Protein AF-A0A2E5ADB9-F1 (afdb_monomer_lite)

Structure (mmCIF, N/CA/C/O backbone):
data_AF-A0A2E5ADB9-F1
#
_entry.id   AF-A0A2E5ADB9-F1
#
loop_
_atom_site.group_PDB
_atom_site.id
_atom_site.type_symbol
_atom_site.label_atom_id
_atom_site.label_alt_id
_atom_site.label_comp_id
_atom_site.label_asym_id
_atom_site.label_entity_id
_atom_site.label_seq_id
_atom_site.pdbx_PDB_ins_code
_atom_site.Cartn_x
_atom_site.Cartn_y
_atom_site.Cartn_z
_atom_site.occupancy
_atom_site.B_iso_or_equiv
_atom_site.auth_seq_id
_atom_site.auth_comp_id
_atom_site.auth_asym_id
_atom_site.auth_atom_id
_atom_site.pdbx_PDB_model_num
ATOM 1 N N . MET A 1 1 ? -2.869 23.222 13.453 1.00 36.00 1 MET A N 1
ATOM 2 C CA . MET A 1 1 ? -2.525 21.792 13.336 1.00 36.00 1 MET A CA 1
ATOM 3 C C . MET A 1 1 ? -3.139 21.327 12.035 1.00 36.00 1 MET A C 1
ATOM 5 O O . MET A 1 1 ? -4.351 21.412 11.917 1.00 36.00 1 MET A O 1
ATOM 9 N N . SER A 1 2 ? -2.329 21.007 11.029 1.00 39.56 2 SER A N 1
ATOM 10 C CA . SER A 1 2 ? -2.843 20.548 9.737 1.00 39.56 2 SER A CA 1
ATOM 11 C C . SER A 1 2 ? -3.470 19.170 9.934 1.00 39.56 2 SER A C 1
ATOM 13 O O . SER A 1 2 ? -2.789 18.271 10.423 1.00 39.56 2 SER A O 1
ATOM 15 N N . GLU A 1 3 ? -4.758 19.017 9.628 1.00 45.44 3 GLU A N 1
ATOM 16 C CA . GLU A 1 3 ? -5.399 17.702 9.592 1.00 45.44 3 GLU A CA 1
ATOM 17 C C . GLU A 1 3 ? -4.688 16.850 8.542 1.00 45.44 3 GLU A C 1
ATOM 19 O O . GLU A 1 3 ? -4.728 17.139 7.346 1.00 45.44 3 GLU A O 1
ATOM 24 N N . THR A 1 4 ? -3.988 15.813 8.991 1.00 55.25 4 THR A N 1
ATOM 25 C CA . THR A 1 4 ? -3.445 14.801 8.094 1.00 55.25 4 THR A CA 1
ATOM 26 C C . THR A 1 4 ? -4.629 14.034 7.520 1.00 55.25 4 THR A C 1
ATOM 28 O O . THR A 1 4 ? -5.282 13.277 8.240 1.00 55.25 4 THR A O 1
ATOM 31 N N . VAL A 1 5 ? -4.933 14.249 6.239 1.00 63.06 5 VAL A N 1
ATOM 32 C CA . VAL A 1 5 ? -5.939 13.459 5.521 1.00 63.06 5 VAL A CA 1
ATOM 33 C C . VAL A 1 5 ? -5.536 11.991 5.630 1.00 63.06 5 VAL A C 1
ATOM 35 O O . VAL A 1 5 ? -4.450 11.601 5.201 1.00 63.06 5 VAL A O 1
ATOM 38 N N . LYS A 1 6 ? -6.386 11.183 6.264 1.00 74.19 6 LYS A N 1
ATOM 39 C CA . LYS A 1 6 ? -6.165 9.745 6.401 1.00 74.19 6 LYS A CA 1
ATOM 40 C C . LYS A 1 6 ? -6.445 9.079 5.055 1.00 74.19 6 LYS A C 1
ATOM 42 O O . LYS A 1 6 ? -7.574 9.122 4.584 1.00 74.19 6 LYS A O 1
ATOM 47 N N . THR A 1 7 ? -5.426 8.483 4.446 1.00 85.31 7 THR A N 1
ATOM 48 C CA . THR A 1 7 ? -5.546 7.733 3.187 1.00 85.31 7 THR A CA 1
ATOM 49 C C . THR A 1 7 ? -5.772 6.252 3.467 1.00 85.31 7 THR A C 1
ATOM 51 O O . THR A 1 7 ? -5.058 5.674 4.288 1.00 85.31 7 THR A O 1
ATOM 54 N N . HIS A 1 8 ? -6.733 5.631 2.781 1.00 89.94 8 HIS A N 1
ATOM 55 C CA . HIS A 1 8 ? -6.992 4.190 2.888 1.00 89.94 8 HIS A CA 1
ATOM 56 C C . HIS A 1 8 ? -6.047 3.367 2.016 1.00 89.94 8 HIS A C 1
ATOM 58 O O . HIS A 1 8 ? -5.678 2.251 2.373 1.00 89.94 8 HIS A O 1
ATOM 64 N N . TRP A 1 9 ? -5.633 3.922 0.878 1.00 92.81 9 TRP A N 1
ATOM 65 C CA . TRP A 1 9 ? -4.753 3.247 -0.068 1.00 92.81 9 TRP A CA 1
ATOM 66 C C . TRP A 1 9 ? -3.317 3.725 0.100 1.00 92.81 9 TRP A C 1
ATOM 68 O O . TRP A 1 9 ? -3.055 4.926 0.173 1.00 92.81 9 TRP A O 1
ATOM 78 N N . THR A 1 10 ? -2.379 2.786 0.144 1.00 93.62 10 THR A N 1
ATOM 79 C CA . THR A 1 10 ? -0.947 3.059 0.336 1.00 93.62 10 THR A CA 1
ATOM 80 C C . THR A 1 10 ? -0.123 2.203 -0.614 1.00 93.62 10 THR A C 1
ATOM 82 O O . THR A 1 10 ? -0.477 1.055 -0.870 1.00 93.62 10 THR A O 1
ATOM 85 N N . ALA A 1 11 ? 0.958 2.762 -1.153 1.00 94.06 11 ALA A N 1
ATOM 86 C CA . ALA A 1 11 ? 1.961 2.015 -1.899 1.00 94.06 11 ALA A CA 1
ATOM 87 C C . ALA A 1 11 ? 3.119 1.694 -0.953 1.00 94.06 11 ALA A C 1
ATOM 89 O O . ALA A 1 11 ? 3.672 2.610 -0.341 1.00 94.06 11 ALA A O 1
ATOM 90 N N . GLU A 1 12 ? 3.482 0.422 -0.825 1.00 92.25 12 GLU A N 1
ATOM 91 C CA . GLU A 1 12 ? 4.561 -0.015 0.064 1.00 92.25 12 GLU A CA 1
ATOM 92 C C . GLU A 1 12 ? 5.431 -1.078 -0.598 1.00 92.25 12 GLU A C 1
ATOM 94 O O . GLU A 1 12 ? 4.961 -1.852 -1.439 1.00 92.25 12 GLU A O 1
ATOM 99 N N . GLN A 1 13 ? 6.694 -1.138 -0.170 1.00 89.88 13 GLN A N 1
ATOM 100 C CA . GLN A 1 13 ? 7.533 -2.280 -0.487 1.00 89.88 13 GLN A CA 1
ATOM 101 C C . GLN A 1 13 ? 7.107 -3.497 0.343 1.00 89.88 13 GLN A C 1
ATOM 103 O O . GLN A 1 13 ? 6.991 -3.425 1.565 1.00 89.88 13 GLN A O 1
ATOM 108 N N . THR A 1 14 ? 6.900 -4.632 -0.312 1.00 82.38 14 THR A N 1
ATOM 109 C CA . THR A 1 14 ? 6.651 -5.924 0.306 1.00 82.38 14 THR A CA 1
ATOM 110 C C . THR A 1 14 ? 7.871 -6.358 1.105 1.00 82.38 14 THR A C 1
ATOM 112 O O . THR A 1 14 ? 9.007 -6.212 0.655 1.00 82.38 14 THR A O 1
ATOM 115 N N . ALA A 1 15 ? 7.629 -6.976 2.258 1.00 75.19 15 ALA A N 1
ATOM 116 C CA . ALA A 1 15 ? 8.686 -7.511 3.111 1.00 75.19 15 ALA A CA 1
ATOM 117 C C . ALA A 1 15 ? 9.365 -8.776 2.549 1.00 75.19 15 ALA A C 1
ATOM 119 O O . ALA A 1 15 ? 10.344 -9.232 3.132 1.00 75.19 15 ALA A O 1
ATOM 120 N N . ASP A 1 16 ? 8.848 -9.350 1.456 1.00 71.25 16 ASP A N 1
ATOM 121 C CA . ASP A 1 16 ? 9.397 -10.550 0.825 1.00 71.25 16 ASP A CA 1
ATOM 122 C C . ASP A 1 16 ? 10.673 -10.211 0.025 1.00 71.25 16 ASP A C 1
ATOM 124 O O . ASP A 1 16 ? 10.595 -9.504 -0.989 1.00 71.25 16 ASP A O 1
ATOM 128 N N . PRO A 1 17 ? 11.858 -10.676 0.465 1.00 66.31 17 PRO A N 1
ATOM 129 C CA . PRO A 1 17 ? 13.105 -10.436 -0.248 1.00 66.31 17 PRO A CA 1
ATOM 130 C C . PRO A 1 17 ? 13.196 -11.223 -1.563 1.00 66.31 17 PRO A C 1
ATOM 132 O O . PRO A 1 17 ? 13.941 -10.798 -2.451 1.00 66.31 17 PRO A O 1
ATOM 135 N N . ASP A 1 18 ? 12.435 -12.311 -1.697 1.00 68.12 18 ASP A N 1
ATOM 136 C CA . ASP A 1 18 ? 12.470 -13.239 -2.829 1.00 68.12 18 ASP A CA 1
ATOM 137 C C . ASP A 1 18 ? 11.378 -12.941 -3.865 1.00 68.12 18 ASP A C 1
ATOM 139 O O . ASP A 1 18 ? 11.323 -13.588 -4.912 1.00 68.12 18 ASP A O 1
ATOM 143 N N . ALA A 1 19 ? 10.531 -11.933 -3.623 1.00 67.00 19 ALA A N 1
ATOM 144 C CA . ALA A 1 19 ? 9.635 -11.401 -4.638 1.00 67.00 19 ALA A CA 1
ATOM 145 C C . ALA A 1 19 ? 10.488 -10.860 -5.798 1.00 67.00 19 ALA A C 1
ATOM 147 O O . ALA A 1 19 ? 11.002 -9.744 -5.740 1.00 67.00 19 ALA A O 1
ATOM 148 N N . GLU A 1 20 ? 10.648 -11.680 -6.842 1.00 61.03 20 GLU A N 1
ATOM 149 C CA . GLU A 1 20 ? 11.580 -11.504 -7.970 1.00 61.03 20 GLU A CA 1
ATOM 150 C C . GLU A 1 20 ? 11.459 -10.156 -8.705 1.00 61.03 20 GLU A C 1
ATOM 152 O O . GLU A 1 20 ? 12.299 -9.818 -9.533 1.00 61.03 20 GLU A O 1
ATOM 157 N N . ASN A 1 21 ? 10.395 -9.401 -8.433 1.00 55.47 21 ASN A N 1
ATOM 158 C CA . ASN A 1 21 ? 9.823 -8.396 -9.306 1.00 55.47 21 ASN A CA 1
ATOM 159 C C . ASN A 1 21 ? 9.408 -7.175 -8.476 1.00 55.47 21 ASN A C 1
ATOM 161 O O . ASN A 1 21 ? 8.275 -7.070 -8.015 1.00 55.47 21 ASN A O 1
ATOM 165 N N . ASP A 1 22 ? 10.392 -6.309 -8.230 1.00 63.22 22 ASP A N 1
ATOM 166 C CA . ASP A 1 22 ? 10.311 -4.914 -7.770 1.00 63.22 22 ASP A CA 1
ATOM 167 C C . ASP A 1 22 ? 9.624 -4.615 -6.432 1.00 63.22 22 ASP A C 1
ATOM 169 O O . ASP A 1 22 ? 9.666 -3.480 -5.967 1.00 63.22 22 ASP A O 1
ATOM 173 N N . ARG A 1 23 ? 9.090 -5.631 -5.750 1.00 78.62 23 ARG A N 1
ATOM 174 C CA . ARG A 1 23 ? 8.636 -5.585 -4.354 1.00 78.62 23 ARG A CA 1
ATOM 175 C C . ARG A 1 23 ? 7.587 -4.514 -4.057 1.00 78.62 23 ARG A C 1
ATOM 177 O O . ARG A 1 23 ? 7.424 -4.208 -2.896 1.00 78.62 23 ARG A O 1
ATOM 184 N N . TRP A 1 24 ? 6.864 -3.928 -5.011 1.00 89.94 24 TRP A N 1
ATOM 185 C CA . TRP A 1 24 ? 5.849 -2.907 -4.696 1.00 89.94 24 TRP A CA 1
ATOM 186 C C . TRP A 1 24 ? 4.431 -3.475 -4.702 1.00 89.94 24 TRP A C 1
ATOM 188 O O . TRP A 1 24 ? 4.029 -4.205 -5.611 1.00 89.94 24 TRP A O 1
ATOM 198 N N . ALA A 1 25 ? 3.654 -3.102 -3.688 1.00 91.50 25 ALA A N 1
ATOM 199 C CA . ALA A 1 25 ? 2.260 -3.484 -3.549 1.00 91.50 25 ALA A CA 1
ATOM 200 C C . ALA A 1 25 ? 1.388 -2.298 -3.133 1.00 91.50 25 ALA A C 1
ATOM 202 O O . ALA A 1 25 ? 1.835 -1.368 -2.459 1.00 91.50 25 ALA A O 1
ATOM 203 N N . ILE A 1 26 ? 0.117 -2.370 -3.512 1.00 93.12 26 ILE A N 1
ATOM 204 C CA . ILE A 1 26 ? -0.933 -1.494 -3.008 1.00 93.12 26 ILE A CA 1
ATOM 205 C C . ILE A 1 26 ? -1.605 -2.181 -1.827 1.00 93.12 26 ILE A C 1
ATOM 207 O O . ILE A 1 26 ? -2.115 -3.296 -1.958 1.00 93.12 26 ILE A O 1
ATOM 211 N N . TYR A 1 27 ? -1.651 -1.495 -0.694 1.00 92.75 27 TYR A N 1
ATOM 212 C CA . TYR A 1 27 ? -2.332 -1.923 0.519 1.00 92.75 27 TYR A CA 1
ATOM 213 C C . TYR A 1 27 ? -3.584 -1.090 0.749 1.00 92.75 27 TYR A C 1
ATOM 215 O O . TYR A 1 27 ? -3.580 0.125 0.537 1.00 92.75 27 TYR A O 1
ATOM 223 N N . TYR A 1 28 ? -4.622 -1.754 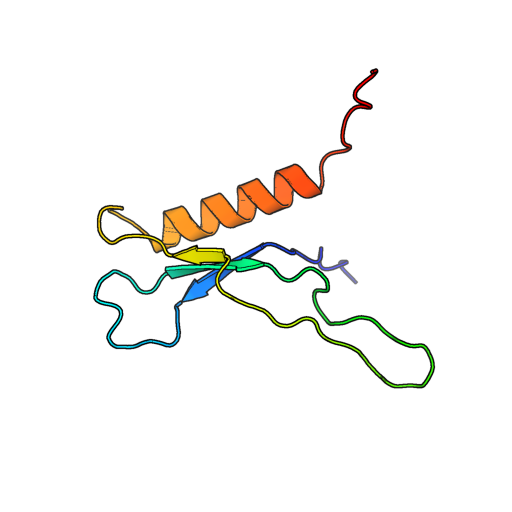1.249 1.00 91.38 28 TYR A N 1
ATOM 224 C CA . TYR A 1 28 ? -5.846 -1.124 1.720 1.00 91.38 28 TYR A CA 1
ATOM 225 C C . TYR A 1 28 ? -5.927 -1.202 3.247 1.00 91.38 28 TYR A C 1
ATOM 227 O O . TYR A 1 28 ? -5.761 -2.277 3.828 1.00 91.38 28 TYR A O 1
ATOM 235 N N . ASP A 1 29 ? -6.182 -0.068 3.894 1.00 90.75 29 ASP A N 1
ATOM 236 C CA . ASP A 1 29 ? -6.531 0.035 5.309 1.00 90.75 29 ASP A CA 1
ATOM 237 C C . ASP A 1 29 ? -7.869 0.781 5.447 1.00 90.75 29 ASP A C 1
ATOM 239 O O . ASP A 1 29 ? -7.903 2.002 5.283 1.00 90.75 29 ASP A O 1
ATOM 243 N N . PRO A 1 30 ? -8.973 0.087 5.774 1.00 86.25 30 PRO A N 1
ATOM 244 C CA . PRO A 1 30 ? -10.275 0.727 5.950 1.00 86.25 30 PRO A CA 1
ATOM 245 C C . PRO A 1 30 ? -10.367 1.559 7.239 1.00 86.25 30 PRO A C 1
ATOM 247 O O . PRO A 1 30 ? -11.346 2.274 7.444 1.00 86.25 30 PRO A O 1
ATOM 250 N N . THR A 1 31 ? -9.390 1.458 8.149 1.00 87.62 31 THR A N 1
ATOM 251 C CA . THR A 1 31 ? -9.380 2.195 9.421 1.00 87.62 31 THR A CA 1
ATOM 252 C C . THR A 1 31 ? -8.000 2.792 9.728 1.00 87.62 31 THR A C 1
ATOM 254 O O . THR A 1 31 ? -7.383 2.408 10.729 1.00 87.62 31 THR A O 1
ATOM 257 N N . PRO A 1 32 ? -7.495 3.762 8.940 1.00 87.25 32 PRO A N 1
ATOM 258 C CA . PRO A 1 32 ? -6.160 4.302 9.150 1.00 87.25 32 PRO A CA 1
ATOM 259 C C . PRO A 1 32 ? -6.022 4.928 10.535 1.00 87.25 32 PRO A C 1
ATOM 261 O O . PRO A 1 32 ? -6.806 5.788 10.963 1.00 87.25 32 PRO A O 1
ATOM 264 N N . GLY A 1 33 ? -4.999 4.491 11.263 1.00 84.44 33 GLY A N 1
ATOM 265 C CA . GLY A 1 33 ? -4.749 4.917 12.641 1.00 84.44 33 GLY A CA 1
ATOM 266 C C . GLY A 1 33 ? -5.681 4.292 13.687 1.00 84.44 33 GLY A C 1
ATOM 267 O O . GLY A 1 33 ? -5.606 4.691 14.851 1.00 84.44 33 GLY A O 1
ATOM 268 N N . GLY A 1 34 ? -6.507 3.320 13.290 1.00 87.12 34 GLY A N 1
ATOM 269 C CA . GLY A 1 34 ? -7.417 2.561 14.140 1.00 87.12 34 GLY A CA 1
ATOM 270 C C . GLY A 1 34 ? -8.714 3.292 14.491 1.00 87.12 34 GLY A C 1
ATOM 271 O O . GLY A 1 34 ? -8.837 4.514 14.369 1.00 87.12 34 GLY A O 1
ATOM 272 N N . ARG A 1 35 ? -9.692 2.510 14.949 1.00 88.12 35 ARG A N 1
ATOM 273 C CA . ARG A 1 35 ? -10.969 2.976 15.491 1.00 88.12 35 ARG A CA 1
ATOM 274 C C . ARG A 1 35 ? -10.885 3.036 17.013 1.00 88.12 35 ARG A C 1
ATOM 276 O O . ARG A 1 35 ? -10.543 2.042 17.648 1.00 88.12 35 ARG A O 1
ATOM 283 N N . ASP A 1 36 ? -11.195 4.196 17.579 1.00 90.31 36 ASP A N 1
ATOM 284 C CA . ASP A 1 36 ? -11.366 4.355 19.025 1.00 90.31 36 ASP A CA 1
ATOM 285 C C . ASP A 1 36 ? -12.691 3.717 19.469 1.00 90.31 36 ASP A C 1
ATOM 287 O O . ASP A 1 36 ? -13.722 3.904 18.814 1.00 90.31 36 ASP A O 1
ATOM 291 N N . ASN A 1 37 ? -12.649 2.949 20.557 1.00 91.00 37 ASN A N 1
ATOM 292 C CA . ASN A 1 37 ? -13.801 2.230 21.094 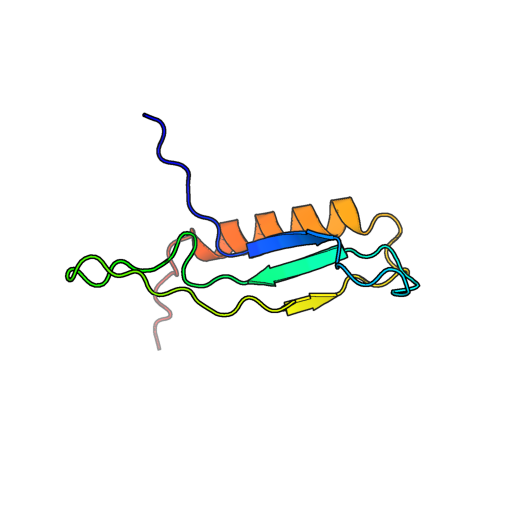1.00 91.00 37 ASN A CA 1
ATOM 293 C C . ASN A 1 37 ? -14.471 2.959 22.274 1.00 91.00 37 ASN A C 1
ATOM 295 O O . ASN A 1 37 ? -15.543 2.545 22.708 1.00 91.00 37 ASN A O 1
ATOM 299 N N . GLY A 1 38 ? -13.883 4.048 22.785 1.00 91.75 38 GLY A N 1
ATOM 300 C CA . GLY A 1 38 ? -14.434 4.838 23.894 1.00 91.75 38 GLY A CA 1
ATOM 301 C C . GLY A 1 38 ? -14.208 4.252 25.296 1.00 91.75 38 GLY A C 1
ATOM 302 O O . GLY A 1 38 ? -14.546 4.896 26.285 1.00 91.75 38 GLY A O 1
ATOM 303 N N . ASP A 1 39 ? -13.599 3.071 25.401 1.00 93.06 39 ASP A N 1
ATOM 304 C CA . ASP A 1 39 ? -13.208 2.396 26.649 1.00 93.06 39 ASP A CA 1
ATOM 305 C C . ASP A 1 39 ? -11.692 2.492 26.926 1.00 93.06 39 ASP A C 1
ATOM 307 O O . ASP A 1 39 ? -11.150 1.792 27.782 1.00 93.06 39 ASP A O 1
ATOM 311 N N . GLY A 1 40 ? -10.996 3.358 26.185 1.00 91.00 40 GLY A N 1
ATOM 312 C CA . GLY A 1 40 ? -9.538 3.480 26.205 1.00 91.00 40 GLY A CA 1
ATOM 313 C C . GLY A 1 40 ? -8.814 2.465 25.314 1.00 91.00 40 GLY A C 1
ATOM 314 O O . GLY A 1 40 ? -7.589 2.528 25.209 1.00 91.00 40 GLY A O 1
ATOM 315 N N . THR A 1 41 ? -9.534 1.558 24.644 1.00 92.50 41 THR A N 1
ATOM 316 C CA . THR A 1 41 ? -8.963 0.627 23.664 1.00 92.50 41 THR A CA 1
ATOM 317 C C . THR A 1 41 ? -9.109 1.139 22.231 1.00 92.50 41 THR A C 1
ATOM 319 O O . THR A 1 41 ? -9.920 2.014 21.918 1.00 92.50 41 THR A O 1
ATOM 322 N N . ARG A 1 42 ? -8.294 0.578 21.332 1.00 93.19 42 ARG A N 1
ATOM 323 C CA . ARG A 1 42 ? -8.308 0.892 19.904 1.00 93.19 42 ARG A CA 1
ATOM 324 C C . ARG A 1 42 ? -8.293 -0.386 19.081 1.00 93.19 42 ARG A C 1
ATOM 326 O O . ARG A 1 42 ? -7.441 -1.248 19.288 1.00 93.19 42 ARG A O 1
ATOM 333 N N . SER A 1 43 ? -9.204 -0.477 18.121 1.00 89.88 43 SER A N 1
ATOM 334 C CA . SER A 1 43 ? -9.257 -1.571 17.153 1.00 89.88 43 SER A CA 1
ATOM 335 C C . SER A 1 43 ? -8.526 -1.187 15.871 1.00 89.88 43 SER A C 1
ATOM 337 O O . SER A 1 43 ? -8.663 -0.068 15.378 1.00 89.88 43 SER A O 1
ATOM 339 N N . PHE A 1 44 ? -7.767 -2.125 15.313 1.00 87.81 44 PHE A N 1
ATOM 340 C CA . PHE A 1 44 ? -7.065 -1.968 14.041 1.00 87.81 44 PHE A CA 1
ATOM 341 C C . PHE A 1 44 ? -7.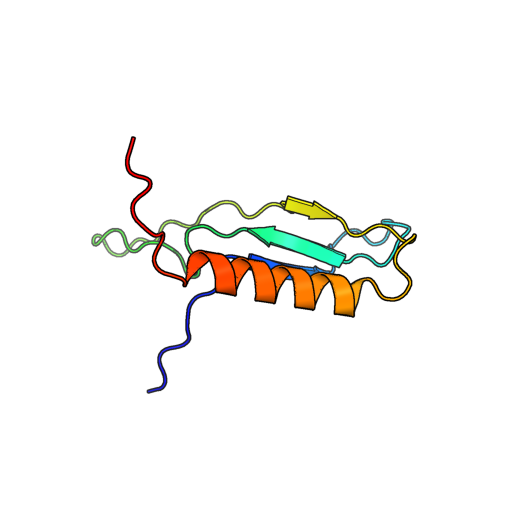588 -2.993 13.043 1.00 87.81 44 PHE A C 1
ATOM 343 O O . PHE A 1 44 ? -7.926 -4.115 13.424 1.00 87.81 44 PHE A O 1
ATOM 350 N N . SER A 1 45 ? -7.634 -2.611 11.771 1.00 85.31 45 SER A N 1
ATOM 351 C CA . SER A 1 45 ? -7.932 -3.551 10.696 1.00 85.31 45 SER A CA 1
ATOM 352 C C . SER A 1 45 ? -6.678 -4.312 10.291 1.00 85.31 45 SER A C 1
ATOM 354 O O . SER A 1 45 ? -5.566 -3.779 10.319 1.00 85.31 45 SER A O 1
ATOM 356 N N . LEU A 1 46 ? -6.859 -5.572 9.896 1.00 83.44 46 LEU A N 1
ATOM 357 C CA . LEU A 1 46 ? -5.800 -6.314 9.228 1.00 83.44 46 LEU A CA 1
ATOM 358 C C . LEU A 1 46 ? -5.547 -5.676 7.862 1.00 83.44 46 LEU A C 1
ATOM 360 O O . LEU A 1 46 ? -6.468 -5.532 7.060 1.00 83.44 46 LEU A O 1
ATOM 364 N N . ARG A 1 47 ? -4.289 -5.317 7.611 1.00 85.62 47 ARG A N 1
ATOM 365 C CA . ARG A 1 47 ? -3.819 -4.813 6.320 1.00 85.62 47 ARG A CA 1
ATOM 366 C C . ARG A 1 47 ? -3.228 -5.972 5.531 1.00 85.62 47 ARG A C 1
ATOM 368 O O . ARG A 1 47 ? -2.373 -6.696 6.037 1.00 85.62 47 ARG A O 1
ATOM 375 N N . PHE A 1 48 ? -3.668 -6.133 4.294 1.00 81.50 48 PHE A N 1
ATOM 376 C CA . PHE A 1 48 ? -3.138 -7.117 3.355 1.00 81.50 48 PHE A CA 1
ATOM 377 C C . PHE A 1 48 ? -2.887 -6.445 1.999 1.00 81.50 48 PHE A C 1
ATOM 379 O O . PHE A 1 48 ? -3.539 -5.441 1.689 1.00 81.50 48 PHE A O 1
ATOM 386 N N . PRO A 1 49 ? -1.932 -6.951 1.199 1.00 87.50 49 PRO A N 1
ATOM 387 C CA . PRO A 1 49 ? -1.700 -6.423 -0.137 1.00 87.50 49 PRO A CA 1
ATOM 388 C C . PRO A 1 49 ? -2.929 -6.710 -1.004 1.00 87.50 49 PRO A C 1
ATOM 390 O O . PRO A 1 49 ? -3.324 -7.861 -1.185 1.00 87.50 49 PRO A O 1
ATOM 393 N N . ALA A 1 50 ? -3.545 -5.653 -1.524 1.00 89.31 50 ALA A N 1
ATOM 394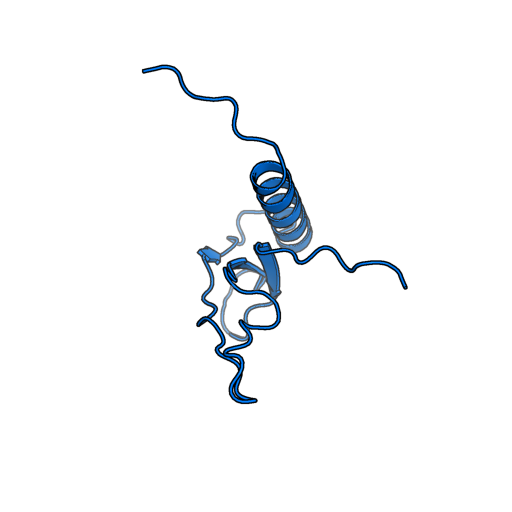 C CA . ALA A 1 50 ? -4.690 -5.736 -2.422 1.00 89.31 50 ALA A CA 1
ATOM 395 C C . ALA A 1 50 ? -4.251 -5.941 -3.880 1.00 89.31 50 ALA A C 1
ATOM 397 O O . ALA A 1 50 ? -4.939 -6.609 -4.648 1.00 89.31 50 ALA A O 1
ATOM 398 N N . LEU A 1 51 ? -3.096 -5.383 -4.258 1.00 88.75 51 LEU A N 1
ATOM 399 C CA . LEU A 1 51 ? -2.521 -5.518 -5.595 1.00 88.75 51 LEU A CA 1
ATOM 400 C C . LEU A 1 51 ? -0.998 -5.619 -5.508 1.00 88.75 51 LEU A C 1
ATOM 402 O O . LEU A 1 51 ? -0.363 -4.772 -4.888 1.00 88.75 51 LEU A O 1
ATOM 406 N N . LEU A 1 52 ? -0.415 -6.619 -6.168 1.00 89.00 52 LEU A N 1
ATOM 407 C CA . LEU A 1 52 ? 1.031 -6.730 -6.370 1.00 89.00 52 LEU A CA 1
ATOM 408 C C . LEU A 1 52 ? 1.389 -6.182 -7.751 1.00 89.00 52 LEU A C 1
ATOM 410 O O . LEU A 1 52 ? 0.755 -6.553 -8.743 1.00 89.00 52 LEU A O 1
ATOM 414 N N . ILE A 1 53 ? 2.395 -5.312 -7.826 1.00 87.75 53 ILE A N 1
ATOM 415 C CA . ILE A 1 53 ? 2.863 -4.786 -9.108 1.00 87.75 53 ILE A CA 1
ATOM 416 C C . ILE A 1 53 ? 3.834 -5.786 -9.734 1.00 87.75 53 ILE A C 1
ATOM 418 O O . ILE A 1 53 ? 4.783 -6.245 -9.110 1.00 87.75 53 ILE A O 1
ATOM 422 N N . SER A 1 54 ? 3.565 -6.152 -10.984 1.00 84.12 54 SER A N 1
ATOM 423 C CA . SER A 1 54 ? 4.403 -7.078 -11.747 1.00 84.12 54 SER A CA 1
ATOM 424 C C . SER A 1 54 ? 5.653 -6.383 -12.291 1.00 84.12 54 SER A C 1
ATOM 426 O O . SER A 1 54 ? 5.572 -5.235 -12.723 1.00 84.12 54 SER A O 1
ATOM 428 N N . ARG A 1 55 ? 6.757 -7.130 -12.434 1.00 78.62 55 ARG A N 1
ATOM 429 C CA . ARG A 1 55 ? 7.998 -6.697 -13.125 1.00 78.62 55 ARG A CA 1
ATOM 430 C C . ARG A 1 55 ? 7.827 -6.264 -14.572 1.00 78.62 55 ARG A C 1
ATOM 432 O O . ARG A 1 55 ? 8.756 -5.780 -15.204 1.00 78.62 55 ARG A O 1
ATOM 439 N N . LEU A 1 56 ? 6.679 -6.572 -15.172 1.00 83.69 56 LEU A N 1
ATOM 440 C CA . LEU A 1 56 ? 6.400 -6.145 -16.539 1.00 83.69 56 LEU A CA 1
ATOM 441 C C . LEU A 1 56 ? 6.188 -4.627 -16.607 1.00 83.69 56 LEU A C 1
ATOM 443 O O . LEU A 1 56 ? 6.245 -4.049 -17.689 1.00 83.69 56 LEU A O 1
ATOM 447 N N . VAL A 1 57 ? 5.940 -3.988 -15.462 1.00 87.00 57 VAL A N 1
ATOM 448 C CA . VAL A 1 57 ? 5.905 -2.537 -15.327 1.00 87.00 57 VAL A CA 1
ATOM 449 C C . VAL A 1 57 ? 7.340 -2.025 -15.220 1.00 87.00 57 VAL A C 1
ATOM 451 O O . VAL A 1 57 ? 8.094 -2.467 -14.366 1.00 87.00 57 VAL A O 1
ATOM 454 N N . ALA A 1 58 ? 7.715 -1.085 -16.089 1.00 88.56 58 ALA A N 1
ATOM 455 C CA . ALA A 1 58 ? 9.085 -0.568 -16.156 1.00 88.56 58 ALA A CA 1
ATOM 456 C C . ALA A 1 58 ? 9.508 0.243 -14.916 1.00 88.56 58 ALA A C 1
ATOM 458 O O . ALA A 1 58 ? 10.692 0.292 -14.600 1.00 88.56 58 ALA A O 1
ATOM 459 N N . ASP A 1 59 ? 8.550 0.876 -14.232 1.00 90.75 59 ASP A N 1
ATOM 460 C CA . ASP A 1 59 ? 8.756 1.589 -12.966 1.00 90.75 59 ASP A CA 1
ATOM 461 C C . ASP A 1 59 ? 7.619 1.257 -11.977 1.00 90.75 59 ASP A C 1
ATOM 463 O O . ASP A 1 59 ? 6.592 1.948 -11.927 1.00 90.75 59 ASP A O 1
ATOM 467 N N . PRO A 1 60 ? 7.749 0.147 -11.231 1.00 89.69 60 PRO A N 1
ATOM 468 C CA . PRO A 1 60 ? 6.704 -0.332 -10.328 1.00 89.69 60 PRO A CA 1
ATOM 469 C C . PRO A 1 60 ? 6.434 0.579 -9.139 1.00 89.69 60 PRO A C 1
ATOM 471 O O . PRO A 1 60 ? 5.298 0.631 -8.673 1.00 89.69 60 PRO A O 1
ATOM 474 N N . GLU A 1 61 ? 7.442 1.313 -8.664 1.00 91.50 61 GLU A N 1
ATOM 475 C CA . GLU A 1 61 ? 7.288 2.257 -7.558 1.00 91.50 61 GLU A CA 1
ATOM 476 C C . GLU A 1 61 ? 6.386 3.420 -7.957 1.00 91.50 61 GLU A C 1
ATOM 478 O O . GLU A 1 61 ? 5.377 3.690 -7.296 1.00 91.50 61 GLU A O 1
ATOM 483 N N . THR A 1 62 ? 6.737 4.099 -9.052 1.00 92.31 62 THR A N 1
ATOM 484 C CA . THR A 1 62 ? 5.969 5.245 -9.542 1.00 92.31 62 THR A CA 1
ATOM 485 C C . THR A 1 62 ? 4.552 4.810 -9.892 1.00 92.31 62 THR A C 1
ATOM 487 O O . THR A 1 62 ? 3.589 5.449 -9.465 1.00 92.31 62 THR A O 1
ATOM 490 N N . ALA A 1 63 ? 4.401 3.666 -10.570 1.00 92.88 63 ALA A N 1
ATOM 491 C CA . ALA A 1 63 ? 3.090 3.106 -10.873 1.00 92.88 63 ALA A CA 1
ATOM 492 C C . ALA A 1 63 ? 2.271 2.823 -9.603 1.00 92.88 63 ALA A C 1
ATOM 494 O O . ALA A 1 63 ? 1.094 3.185 -9.540 1.00 92.88 63 ALA A O 1
ATOM 495 N N . ALA A 1 64 ? 2.875 2.218 -8.574 1.00 93.38 64 ALA A N 1
ATOM 496 C CA . ALA A 1 64 ? 2.182 1.919 -7.327 1.00 93.38 64 ALA A CA 1
ATOM 497 C C . ALA A 1 64 ? 1.695 3.198 -6.626 1.00 93.38 64 ALA A C 1
ATOM 499 O O . ALA A 1 64 ? 0.534 3.296 -6.218 1.00 93.38 64 ALA A O 1
ATOM 500 N N . ARG A 1 65 ? 2.568 4.205 -6.520 1.00 94.38 65 ARG A N 1
ATOM 501 C CA . ARG A 1 65 ? 2.240 5.499 -5.904 1.00 94.38 65 ARG A CA 1
ATOM 502 C C . ARG A 1 65 ? 1.099 6.195 -6.644 1.00 94.38 65 ARG A C 1
ATOM 504 O O . ARG A 1 65 ? 0.120 6.586 -6.012 1.00 94.38 65 ARG A O 1
ATOM 511 N N . GLU A 1 66 ? 1.168 6.271 -7.972 1.00 94.75 66 GLU A N 1
ATOM 512 C CA . GLU A 1 66 ? 0.112 6.886 -8.783 1.00 94.75 66 GLU A CA 1
ATOM 513 C C . GLU A 1 66 ? -1.235 6.165 -8.652 1.00 94.75 66 GLU A C 1
ATOM 515 O O . GLU A 1 66 ? -2.287 6.811 -8.620 1.00 94.75 66 GLU A O 1
ATOM 520 N N . ILE A 1 67 ? -1.228 4.829 -8.586 1.00 94.00 67 ILE A N 1
ATOM 521 C CA . ILE A 1 67 ? -2.445 4.038 -8.374 1.00 94.00 67 ILE A CA 1
ATOM 522 C C . ILE A 1 67 ? -3.045 4.359 -7.003 1.00 94.00 67 ILE A C 1
ATOM 524 O O . ILE A 1 67 ? -4.232 4.674 -6.927 1.00 94.00 67 ILE A O 1
ATOM 528 N N . ALA A 1 68 ? -2.242 4.338 -5.934 1.00 93.94 68 ALA A N 1
ATOM 529 C CA . ALA A 1 68 ? -2.713 4.661 -4.588 1.00 93.94 68 ALA A CA 1
ATOM 530 C C . ALA A 1 68 ? -3.289 6.087 -4.510 1.00 93.94 68 ALA A C 1
ATOM 532 O O . ALA A 1 68 ? -4.361 6.295 -3.941 1.00 93.94 68 ALA A O 1
ATOM 533 N N . GLU A 1 69 ? -2.631 7.072 -5.124 1.00 93.88 69 GLU A N 1
ATOM 534 C CA . GLU A 1 69 ? -3.136 8.447 -5.199 1.00 93.88 69 GLU A CA 1
ATOM 535 C C . GLU A 1 69 ? -4.480 8.538 -5.932 1.00 93.88 69 GLU A C 1
ATOM 537 O O . GLU A 1 69 ? -5.399 9.213 -5.462 1.00 93.88 69 GLU A O 1
ATOM 542 N N . LYS A 1 70 ? -4.623 7.848 -7.071 1.00 93.62 70 LYS A N 1
ATOM 543 C CA . LYS A 1 70 ? -5.879 7.819 -7.836 1.00 93.62 70 LYS A CA 1
ATOM 544 C C . LYS A 1 70 ? -7.006 7.159 -7.045 1.00 93.62 70 LYS A C 1
ATOM 546 O O . LYS A 1 70 ? -8.104 7.708 -7.022 1.00 93.62 70 LYS A O 1
ATOM 551 N N . LEU A 1 71 ? -6.741 6.042 -6.368 1.00 92.00 71 LEU A N 1
ATOM 552 C CA . LEU A 1 71 ? -7.734 5.346 -5.542 1.00 92.00 71 LEU A CA 1
ATOM 553 C C . LEU A 1 71 ? -8.223 6.230 -4.386 1.00 92.00 71 LEU A C 1
ATOM 555 O O . LEU A 1 71 ? -9.428 6.412 -4.223 1.00 92.00 71 LEU A O 1
ATOM 559 N N . ASN A 1 72 ? -7.307 6.879 -3.660 1.00 91.69 72 ASN A N 1
ATOM 560 C CA . ASN A 1 72 ? -7.677 7.823 -2.599 1.00 91.69 72 ASN A CA 1
ATOM 561 C C . ASN A 1 72 ? -8.450 9.044 -3.138 1.00 91.69 72 ASN A C 1
ATOM 563 O O . ASN A 1 72 ? -9.326 9.580 -2.459 1.00 91.69 72 ASN A O 1
ATOM 567 N N . ARG A 1 73 ? -8.159 9.500 -4.365 1.00 89.31 73 ARG A N 1
ATOM 568 C CA . ARG A 1 73 ? -8.910 10.593 -5.001 1.00 89.31 73 ARG A CA 1
ATOM 569 C C . ARG A 1 73 ? -10.345 10.190 -5.334 1.00 89.31 73 ARG A C 1
ATOM 571 O O . ARG A 1 73 ? -11.241 11.005 -5.162 1.00 89.31 73 ARG A O 1
ATOM 578 N N . VAL A 1 74 ? -10.569 8.965 -5.810 1.00 85.06 74 VAL A N 1
ATOM 579 C CA . VAL A 1 74 ? -11.921 8.478 -6.133 1.00 85.06 74 VAL A CA 1
ATOM 580 C C . VAL A 1 74 ? -12.756 8.312 -4.863 1.00 85.06 74 VAL A C 1
ATOM 582 O O . VAL A 1 74 ? -13.909 8.726 -4.847 1.00 85.06 74 VAL A O 1
ATOM 585 N N . GLU A 1 75 ? -12.179 7.788 -3.778 1.00 77.62 75 GLU A N 1
ATOM 586 C CA . GLU A 1 75 ? -12.897 7.646 -2.500 1.00 77.62 75 GLU A CA 1
ATOM 587 C C . GLU A 1 75 ? -13.268 8.981 -1.840 1.00 77.62 75 GLU A C 1
ATOM 589 O O . GLU A 1 75 ? -14.228 9.047 -1.076 1.00 77.62 75 GLU A O 1
ATOM 594 N N . THR A 1 76 ? -12.518 10.049 -2.118 1.00 70.62 76 THR A N 1
ATOM 595 C CA . THR A 1 76 ? -1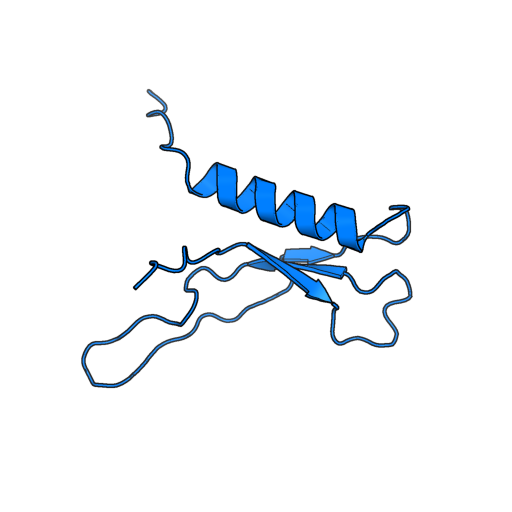2.780 11.387 -1.560 1.00 70.62 76 THR A CA 1
ATOM 596 C C . THR A 1 76 ? -13.743 12.221 -2.406 1.00 70.62 76 THR A C 1
ATOM 598 O O . THR A 1 76 ? -14.174 13.287 -1.961 1.00 70.62 76 THR A O 1
ATOM 601 N N . GLN A 1 77 ? -14.117 11.758 -3.604 1.00 63.25 77 GLN A N 1
ATOM 602 C CA . GLN A 1 77 ? -15.141 12.414 -4.415 1.00 63.25 77 GLN A CA 1
ATOM 603 C C . GLN A 1 77 ? -16.547 12.012 -3.937 1.00 63.25 77 GLN A C 1
ATOM 605 O O . GLN A 1 77 ? -16.790 10.829 -3.686 1.00 63.25 77 GLN A O 1
ATOM 610 N N . PRO A 1 78 ? -17.498 12.963 -3.825 1.00 53.81 78 PRO A N 1
ATOM 611 C CA . PRO A 1 78 ? -18.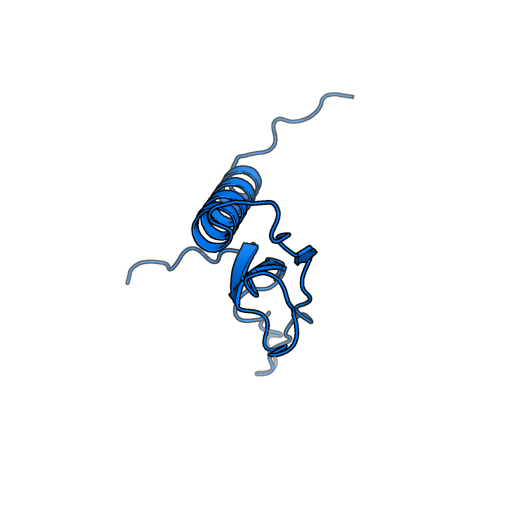896 12.634 -3.579 1.00 53.81 78 PRO A CA 1
ATOM 612 C C . PRO A 1 78 ? -19.385 11.692 -4.679 1.00 53.81 78 PRO A C 1
ATOM 614 O O . PRO A 1 78 ? -19.330 12.037 -5.858 1.00 53.81 78 PRO A O 1
ATOM 617 N N . GLN A 1 79 ? -19.847 10.503 -4.302 1.00 55.06 79 GLN A N 1
ATOM 618 C CA . GLN A 1 79 ? -20.529 9.612 -5.235 1.00 55.06 79 GLN A CA 1
ATOM 619 C C . GLN A 1 79 ? -21.806 10.335 -5.693 1.00 55.06 79 GLN A C 1
ATOM 621 O O . GLN A 1 79 ? -22.652 10.664 -4.858 1.00 55.06 79 GLN A O 1
ATOM 626 N N . GLU A 1 80 ? -21.937 10.639 -6.988 1.00 57.38 80 GLU A N 1
ATOM 627 C CA . GLU A 1 80 ? -23.211 11.126 -7.525 1.00 57.38 80 GLU A CA 1
ATOM 628 C C . GLU A 1 80 ? -24.286 10.063 -7.247 1.00 57.38 80 GLU A C 1
ATOM 630 O O . GLU A 1 80 ? -24.019 8.870 -7.433 1.00 57.38 80 GLU A O 1
ATOM 635 N N . PRO A 1 81 ? -25.484 10.447 -6.764 1.00 50.34 81 PRO A N 1
ATOM 636 C CA . PRO A 1 81 ? -26.537 9.483 -6.498 1.00 50.34 81 PRO A CA 1
ATOM 637 C C . PRO A 1 81 ? -26.865 8.764 -7.804 1.00 50.34 81 PRO A C 1
ATOM 639 O O . PRO A 1 81 ? -27.326 9.368 -8.772 1.00 50.34 81 PRO A O 1
ATOM 642 N N . THR A 1 82 ? -26.586 7.465 -7.836 1.00 54.66 82 THR A N 1
ATOM 643 C CA . THR A 1 82 ? -27.028 6.601 -8.924 1.00 54.66 82 THR A CA 1
ATOM 644 C C . THR A 1 82 ? -28.541 6.484 -8.769 1.00 54.66 82 THR A C 1
ATOM 646 O O . THR A 1 82 ? -29.020 5.833 -7.844 1.00 54.66 82 THR A O 1
ATOM 649 N N . ASN A 1 83 ? -29.290 7.227 -9.586 1.00 53.28 83 ASN A N 1
ATOM 650 C CA . ASN A 1 83 ? -30.741 7.097 -9.650 1.00 53.28 83 ASN A CA 1
ATOM 651 C C . ASN A 1 83 ? -31.058 5.762 -10.340 1.00 53.28 83 ASN A C 1
ATOM 653 O O . ASN A 1 83 ? -30.930 5.676 -11.562 1.00 53.28 83 ASN A O 1
ATOM 657 N N . ASP A 1 84 ? -31.423 4.755 -9.545 1.00 55.81 84 ASP A N 1
ATOM 658 C CA . ASP A 1 84 ? -32.180 3.577 -9.996 1.00 55.81 84 ASP A CA 1
ATOM 659 C C . ASP A 1 84 ? -33.663 3.931 -10.209 1.00 55.81 84 ASP A C 1
ATOM 661 O O . ASP A 1 84 ? -34.222 4.699 -9.385 1.00 55.81 84 ASP A O 1
#

pLDDT: mean 80.9, std 14.91, range [36.0, 94.75]

Foldseek 3Di:
DDPDPFAQKDWDFAPDPVPVADRIFIKGFPARVFDDPPPPDTDGDDIDGPGDFGNVDVDRRVVRHVVSVVVRVVVPDPDDPPDD

Radius of gyration: 15.99 Å; chains: 1; bounding box: 45×35×43 Å

Sequence (84 aa):
MSETVKTHWTAEQTADPDAENDRWAIYYDPTPGGRDNGDGTRSFSLRFPALLISRLVADPETAAREIAEKLNRVETQPQEPTND

Secondary structure (DSSP, 8-state):
-------SEEEEE-S-TT-SS--EEEEE-SSTT-EE-SSS-EE-PPPEEEEEPPTTSS-HHHHHHHHHHHHHHHHHSPPP----